Protein AF-A0A7X9BRF4-F1 (afdb_monomer_lite)

pLDDT: mean 72.65, std 12.82, range [39.41, 87.94]

Sequence (143 aa):
MTLKELAKLANVSVSTVSRVINGKDTHSASPKTREKIWRLVRETNYIPNVAAQNLRKGAKNIKQKTYSIACVFTRTSDGLADPFFSQIFQAIEQEAIKNSCTVTGVFSAQSMSKDGIYDDLILSDPNGIILIGRYTKPLYTYL

Radius of gyration: 23.87 Å; chains: 1; bounding box: 55×30×57 Å

Structure (mmCIF, N/CA/C/O backbone):
data_AF-A0A7X9BRF4-F1
#
_entry.id   AF-A0A7X9BRF4-F1
#
loop_
_atom_site.group_PDB
_atom_site.id
_atom_site.type_symbol
_atom_site.label_atom_id
_atom_site.label_alt_id
_atom_site.label_comp_id
_atom_site.label_asym_id
_atom_site.label_entity_id
_atom_site.label_seq_id
_atom_site.pdbx_PDB_ins_code
_atom_site.Cartn_x
_atom_site.Cartn_y
_atom_site.Cartn_z
_atom_site.occupancy
_atom_site.B_iso_or_equiv
_atom_site.auth_seq_id
_atom_site.auth_comp_id
_atom_sit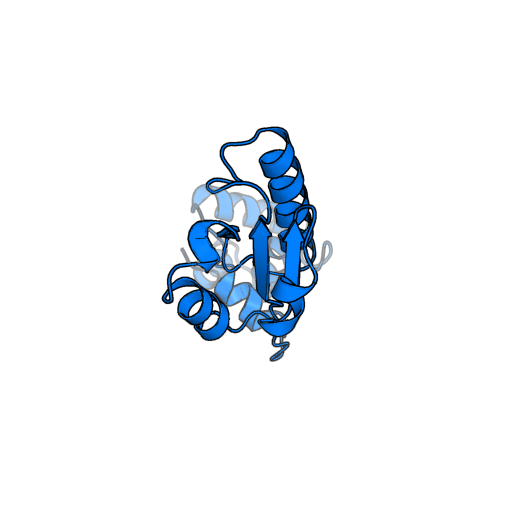e.auth_asym_id
_atom_site.auth_atom_id
_atom_site.pdbx_PDB_model_num
ATOM 1 N N . MET A 1 1 ? -8.613 13.647 24.919 1.00 76.31 1 MET A N 1
ATOM 2 C CA . MET A 1 1 ? -9.814 12.799 25.047 1.00 76.31 1 MET A CA 1
ATOM 3 C C . MET A 1 1 ? -9.450 11.356 24.735 1.00 76.31 1 MET A C 1
ATOM 5 O O . MET A 1 1 ? -8.967 11.073 23.646 1.00 76.31 1 MET A O 1
ATOM 9 N N . THR A 1 2 ? -9.644 10.443 25.682 1.00 82.94 2 THR A N 1
ATOM 10 C CA . THR A 1 2 ? -9.386 9.002 25.530 1.00 82.94 2 THR A CA 1
ATOM 11 C C . THR A 1 2 ? -10.687 8.198 25.553 1.00 82.94 2 THR A C 1
ATOM 13 O O . THR A 1 2 ? -11.717 8.671 26.029 1.00 82.94 2 THR A O 1
ATOM 16 N N . LEU A 1 3 ? -10.651 6.936 25.104 1.00 83.00 3 LEU A N 1
ATOM 17 C CA . LEU A 1 3 ? -11.828 6.052 25.143 1.00 83.00 3 LEU A CA 1
ATOM 18 C C . LEU A 1 3 ? -12.367 5.858 26.579 1.00 83.00 3 LEU A C 1
ATOM 20 O O . LEU A 1 3 ? -13.568 5.682 26.776 1.00 83.00 3 LEU A O 1
ATOM 24 N N . LYS A 1 4 ? -11.478 5.896 27.584 1.00 84.75 4 LYS A N 1
ATOM 25 C CA . LYS A 1 4 ? -11.812 5.758 29.011 1.00 84.75 4 LYS A CA 1
ATOM 26 C C . LYS A 1 4 ? -12.534 6.996 29.545 1.00 84.75 4 LYS A C 1
ATOM 28 O O . LYS A 1 4 ? -13.512 6.863 30.276 1.00 84.75 4 LYS A O 1
ATOM 33 N N . GLU A 1 5 ? -12.078 8.181 29.150 1.00 85.56 5 GLU A N 1
ATOM 34 C CA . GLU A 1 5 ? -12.730 9.453 29.485 1.00 85.56 5 GLU A CA 1
ATOM 35 C C . GLU A 1 5 ? -14.112 9.550 28.838 1.00 85.56 5 GLU A C 1
ATOM 37 O O . GLU A 1 5 ? -15.090 9.866 29.516 1.00 85.56 5 GLU A O 1
ATOM 42 N N . LEU A 1 6 ? -14.217 9.165 27.562 1.00 86.75 6 LEU A N 1
ATOM 43 C CA . LEU A 1 6 ? -15.485 9.139 26.840 1.00 86.75 6 LEU A CA 1
ATOM 44 C C . LEU A 1 6 ? -16.501 8.191 27.501 1.00 86.75 6 LEU A C 1
ATOM 46 O O . LEU A 1 6 ? -17.676 8.524 27.631 1.00 86.75 6 LEU A O 1
ATOM 50 N N . ALA A 1 7 ? -16.045 7.024 27.969 1.00 87.44 7 ALA A N 1
ATOM 51 C CA . ALA A 1 7 ? -16.872 6.060 28.695 1.00 87.44 7 ALA A CA 1
ATOM 52 C C . ALA A 1 7 ? -17.381 6.609 30.037 1.00 87.44 7 ALA A C 1
ATOM 54 O O . ALA A 1 7 ? -18.558 6.437 30.363 1.00 87.44 7 ALA A O 1
ATOM 55 N N . LYS A 1 8 ? -16.526 7.333 30.773 1.00 87.00 8 LYS A N 1
ATOM 56 C CA . LYS A 1 8 ? -16.897 7.990 32.034 1.00 87.00 8 LYS A CA 1
ATOM 57 C C . LYS A 1 8 ? -17.956 9.077 31.811 1.00 87.00 8 LYS A C 1
ATOM 59 O O . LYS A 1 8 ? -18.944 9.108 32.535 1.00 87.00 8 LYS A O 1
ATOM 64 N N . LEU A 1 9 ? -17.802 9.905 30.774 1.00 86.31 9 LEU A N 1
ATOM 65 C CA . LEU A 1 9 ? -18.773 10.946 30.396 1.00 86.31 9 LEU A CA 1
ATOM 66 C C . LEU A 1 9 ? -20.110 10.360 29.913 1.00 86.31 9 LEU A C 1
ATOM 68 O O . LEU A 1 9 ? -21.196 10.838 30.253 1.00 86.31 9 LEU A O 1
ATOM 72 N N . ALA A 1 10 ? -20.046 9.281 29.134 1.00 85.25 10 ALA A N 1
ATOM 73 C CA . ALA A 1 10 ? -21.230 8.591 28.641 1.00 85.25 10 ALA A CA 1
ATOM 74 C C . ALA A 1 10 ? -21.952 7.776 29.735 1.00 85.25 10 ALA A C 1
ATOM 76 O O . ALA A 1 10 ? -23.130 7.459 29.554 1.00 85.25 10 ALA A O 1
ATOM 77 N N . ASN A 1 11 ? -21.306 7.535 30.882 1.00 86.81 11 ASN A N 1
ATOM 78 C CA . ASN A 1 11 ? -21.747 6.657 31.971 1.00 86.81 11 ASN A CA 1
ATOM 79 C C . ASN A 1 11 ? -21.965 5.203 31.516 1.00 86.81 11 ASN A C 1
ATOM 81 O O . ASN A 1 11 ? -23.002 4.595 31.772 1.00 86.81 11 ASN A O 1
ATOM 85 N N . VAL A 1 12 ? -20.999 4.659 30.774 1.00 87.44 12 VAL A N 1
ATOM 86 C CA . VAL A 1 12 ? -21.026 3.281 30.262 1.00 87.44 12 VAL A CA 1
ATOM 87 C C . VAL A 1 12 ? -19.646 2.635 30.358 1.00 87.44 12 VAL A C 1
ATOM 89 O O . VAL A 1 12 ? -18.645 3.298 30.619 1.00 87.44 12 VAL A O 1
ATOM 92 N N . SER A 1 13 ? -19.566 1.329 30.099 1.00 86.31 13 SER A N 1
ATOM 93 C CA . SER A 1 13 ? -18.275 0.644 30.033 1.00 86.31 13 SER A CA 1
ATOM 94 C C . SER A 1 13 ? -17.453 1.081 28.811 1.00 86.31 13 SER A C 1
ATOM 96 O O . SER A 1 13 ? -17.992 1.361 27.735 1.00 86.31 13 SER A O 1
ATOM 98 N N . VAL A 1 14 ? -16.123 1.047 28.944 1.00 85.88 14 VAL A N 1
ATOM 99 C CA . VAL A 1 14 ? -15.170 1.254 27.834 1.00 85.88 14 VAL A CA 1
ATOM 100 C C . VAL A 1 14 ? -15.463 0.296 26.670 1.00 85.88 14 VAL A C 1
ATOM 102 O O . VAL A 1 14 ? -15.374 0.669 25.500 1.00 85.88 14 VAL A O 1
ATOM 105 N N . SER A 1 15 ? -15.886 -0.931 26.984 1.00 82.12 15 SER A N 1
ATOM 106 C CA . SER A 1 15 ? -16.283 -1.946 26.006 1.00 82.12 15 SER A CA 1
ATOM 107 C C . SER A 1 15 ? -17.537 -1.556 25.221 1.00 82.12 15 SER A C 1
ATOM 109 O O . SER A 1 15 ? -17.609 -1.829 24.026 1.00 82.12 15 SER A O 1
ATOM 111 N N . THR A 1 16 ? -18.510 -0.897 25.855 1.00 83.50 16 THR A N 1
ATOM 112 C CA . THR A 1 16 ? -19.734 -0.405 25.201 1.00 83.50 16 THR A CA 1
ATOM 113 C C . THR A 1 16 ? -19.411 0.723 24.226 1.00 83.50 16 THR A C 1
ATOM 115 O O . THR A 1 16 ? -19.796 0.647 23.063 1.00 83.50 16 THR A O 1
ATOM 118 N N . VAL A 1 17 ? -18.624 1.718 24.653 1.00 86.62 17 VAL A N 1
ATOM 119 C CA . VAL A 1 17 ? -18.156 2.806 23.772 1.00 86.62 17 VAL A CA 1
ATOM 120 C C . VAL A 1 17 ? -17.382 2.254 22.584 1.00 86.62 17 VAL A C 1
ATOM 122 O O . VAL A 1 17 ? -17.650 2.609 21.439 1.00 86.62 17 VAL A O 1
ATOM 125 N N . SER A 1 18 ? -16.448 1.339 22.848 1.00 80.69 18 SER A N 1
ATOM 126 C CA . SER A 1 18 ? -15.650 0.718 21.801 1.00 80.69 18 SER A CA 1
ATOM 127 C C . SER A 1 18 ? -16.513 -0.006 20.773 1.00 80.69 18 SER A C 1
ATOM 129 O O . SER A 1 18 ? -16.221 0.092 19.587 1.00 80.69 18 SER A O 1
ATOM 131 N N . ARG A 1 19 ? -17.552 -0.733 21.202 1.00 81.38 19 ARG A N 1
ATOM 132 C CA . ARG A 1 19 ? -18.444 -1.469 20.294 1.00 81.38 19 ARG A CA 1
ATOM 133 C C . ARG A 1 19 ? -19.327 -0.539 19.467 1.00 81.38 19 ARG A C 1
ATOM 135 O O . ARG A 1 19 ? -19.476 -0.776 18.274 1.00 81.38 19 ARG A O 1
ATOM 142 N N . VAL A 1 20 ? -19.814 0.545 20.072 1.00 82.62 20 VAL A N 1
ATOM 143 C CA . VAL A 1 20 ? -20.615 1.573 19.392 1.00 82.62 20 VAL A CA 1
ATOM 144 C C . VAL A 1 20 ? -19.804 2.323 18.330 1.00 82.62 20 VAL A C 1
ATOM 146 O O . VAL A 1 20 ? -20.302 2.516 17.226 1.00 82.62 20 VAL A O 1
ATOM 149 N N . ILE A 1 21 ? -18.559 2.708 18.633 1.00 80.56 21 ILE A N 1
ATOM 150 C CA . ILE A 1 21 ? -17.687 3.429 17.688 1.00 80.56 21 ILE A CA 1
ATOM 151 C C . ILE A 1 21 ? -17.128 2.487 16.609 1.00 80.56 21 ILE A C 1
ATOM 153 O O . ILE A 1 21 ? -17.042 2.865 15.447 1.00 80.56 21 ILE A O 1
ATOM 157 N N . ASN A 1 22 ? -16.765 1.249 16.965 1.00 74.06 22 ASN A N 1
ATOM 158 C CA . ASN A 1 22 ? -16.136 0.302 16.034 1.00 74.06 22 ASN A CA 1
ATOM 159 C C . ASN A 1 22 ? -17.134 -0.532 15.206 1.00 74.06 22 ASN A C 1
ATOM 161 O O . ASN A 1 22 ? -16.705 -1.463 14.526 1.00 74.06 22 ASN A O 1
ATOM 165 N N . GLY A 1 23 ? -18.440 -0.255 15.287 1.00 63.41 23 GLY A N 1
ATOM 166 C CA . GLY A 1 23 ? -19.461 -0.795 14.378 1.00 63.41 23 GLY A CA 1
ATOM 167 C C . GLY A 1 23 ? -19.696 -2.310 14.421 1.00 63.41 23 GLY A C 1
ATOM 168 O O . GLY A 1 23 ? -20.395 -2.827 13.559 1.00 63.41 23 GLY A O 1
ATOM 169 N N . LYS A 1 24 ? -19.135 -3.040 15.397 1.00 57.19 24 LYS A N 1
ATOM 170 C CA . LYS A 1 24 ? -19.239 -4.512 15.449 1.00 57.19 24 LYS A CA 1
ATOM 171 C C . LYS A 1 24 ? -20.560 -5.037 16.016 1.00 57.19 24 LYS A C 1
ATOM 173 O O . LYS A 1 24 ? -20.800 -6.230 15.919 1.00 57.19 24 LYS A O 1
ATOM 178 N N . ASP A 1 25 ? -21.396 -4.181 16.596 1.00 57.62 25 ASP A N 1
ATOM 179 C CA . ASP A 1 25 ? -22.693 -4.599 17.128 1.00 57.62 25 ASP A CA 1
ATOM 180 C C . ASP A 1 25 ? -23.667 -3.418 17.183 1.00 57.62 25 ASP A C 1
ATOM 182 O O . ASP A 1 25 ? -23.529 -2.503 18.001 1.00 57.62 25 ASP A O 1
ATOM 186 N N . THR A 1 26 ? -24.695 -3.448 16.341 1.00 56.41 26 THR A N 1
ATOM 187 C CA . THR A 1 26 ? -25.816 -2.497 16.382 1.00 56.41 26 THR A CA 1
ATOM 188 C C . THR A 1 26 ? -26.707 -2.691 17.613 1.00 56.41 26 THR A C 1
ATOM 190 O O . THR A 1 26 ? -27.428 -1.762 17.975 1.00 56.41 26 THR A O 1
ATOM 193 N N . HIS A 1 27 ? -26.596 -3.833 18.303 1.00 61.62 27 HIS A N 1
ATOM 194 C CA . HIS A 1 27 ? -27.335 -4.164 19.529 1.00 61.62 27 HIS A CA 1
ATOM 195 C C . HIS A 1 27 ? -26.552 -3.932 20.833 1.00 61.62 27 HIS A C 1
ATOM 197 O O . HIS A 1 27 ? -27.086 -4.140 21.919 1.00 61.62 27 HIS A O 1
ATOM 203 N N . SER A 1 28 ? -25.303 -3.459 20.767 1.00 65.19 28 SER A N 1
ATOM 204 C CA . SER A 1 28 ? -24.450 -3.285 21.957 1.00 65.19 28 SER A CA 1
ATOM 205 C C . SER A 1 28 ? -24.899 -2.189 22.935 1.00 65.19 28 SER A C 1
ATOM 207 O O . SER A 1 28 ? -24.353 -2.098 24.037 1.00 65.19 28 SER A O 1
ATOM 209 N N . ALA A 1 29 ? -25.834 -1.319 22.546 1.00 72.94 29 ALA A N 1
ATOM 210 C CA . ALA A 1 29 ? -26.341 -0.242 23.389 1.00 72.94 29 ALA A CA 1
ATOM 211 C C . ALA A 1 29 ? -27.750 0.186 22.962 1.00 72.94 29 ALA A C 1
ATOM 213 O O . ALA A 1 29 ? -28.114 0.079 21.791 1.00 72.94 29 ALA A O 1
ATOM 214 N N . SER A 1 30 ? -28.521 0.742 23.901 1.00 81.56 30 SER A N 1
ATOM 215 C CA . SER A 1 30 ? -29.811 1.353 23.570 1.00 81.56 30 SER A CA 1
ATOM 216 C C . SER A 1 30 ? -29.628 2.523 22.584 1.00 81.56 30 SER A C 1
ATOM 218 O O . SER A 1 30 ? -28.584 3.192 22.616 1.00 81.56 30 SER A O 1
ATOM 220 N N . PRO A 1 31 ? -30.636 2.843 21.749 1.00 81.81 31 PRO A N 1
ATOM 221 C CA . PRO A 1 31 ? -30.568 3.973 20.822 1.00 81.81 31 PRO A CA 1
ATOM 222 C C . PRO A 1 31 ? -30.195 5.293 21.515 1.00 81.81 31 PRO A C 1
ATOM 224 O O . PRO A 1 31 ? -29.332 6.019 21.023 1.00 81.81 31 PRO A O 1
ATOM 227 N N . LYS A 1 32 ? -30.757 5.539 22.710 1.00 84.81 32 LYS A N 1
ATOM 228 C CA . LYS A 1 32 ? -30.466 6.720 23.542 1.00 84.81 32 LYS A CA 1
ATOM 229 C C . LYS A 1 32 ? -28.993 6.780 23.960 1.00 84.81 32 LYS A C 1
ATOM 231 O O . LYS A 1 32 ? -28.356 7.828 23.891 1.00 84.81 32 LYS A O 1
ATOM 236 N N . THR A 1 33 ? -28.428 5.647 24.374 1.00 84.38 33 THR A N 1
ATOM 237 C CA . THR A 1 33 ? -27.022 5.551 24.794 1.00 84.38 33 THR A CA 1
ATOM 238 C C . THR A 1 33 ? -26.069 5.756 23.617 1.00 84.38 33 THR A C 1
ATOM 240 O O . THR A 1 33 ? -25.058 6.442 23.754 1.00 84.38 33 THR A O 1
ATOM 243 N N . ARG A 1 34 ? -26.400 5.199 22.447 1.00 85.44 34 ARG A N 1
ATOM 244 C CA . ARG A 1 34 ? -25.619 5.374 21.218 1.00 85.44 34 ARG A CA 1
ATOM 245 C C . ARG A 1 34 ? -25.569 6.837 20.791 1.00 85.44 34 ARG A C 1
ATOM 247 O O . ARG A 1 34 ? -24.492 7.338 20.480 1.00 85.44 34 ARG A O 1
ATOM 254 N N . GLU A 1 35 ? -26.708 7.522 20.810 1.00 86.19 35 GLU A N 1
ATOM 255 C CA . GLU A 1 35 ? -26.776 8.942 20.463 1.00 86.19 35 GLU A CA 1
ATOM 256 C C . GLU A 1 35 ? -25.932 9.799 21.418 1.00 86.19 35 GLU A C 1
A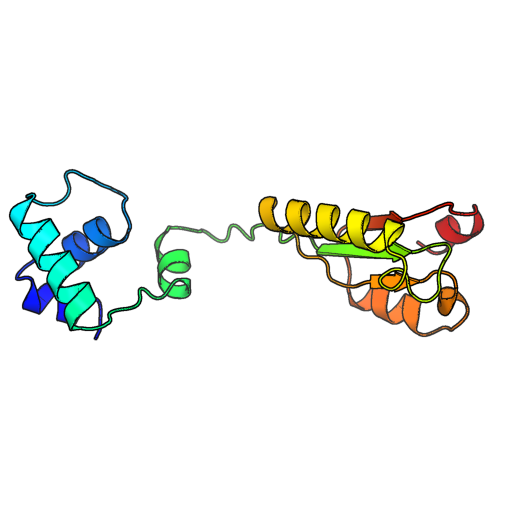TOM 258 O O . GLU A 1 35 ? -25.159 10.646 20.969 1.00 86.19 35 GLU A O 1
ATOM 263 N N . LYS A 1 36 ? -25.998 9.519 22.728 1.00 87.62 36 LYS A N 1
ATOM 264 C CA . LYS A 1 36 ? -25.169 10.192 23.739 1.00 87.62 36 LYS A CA 1
ATOM 265 C C . LYS A 1 36 ? -23.671 10.008 23.470 1.00 87.62 36 LYS A C 1
ATOM 267 O O . LYS A 1 36 ? -22.919 10.975 23.549 1.00 87.62 36 LYS A O 1
ATOM 272 N N . ILE A 1 37 ? -23.238 8.793 23.117 1.00 86.81 37 ILE A N 1
ATOM 273 C CA . ILE A 1 37 ? -21.837 8.509 22.768 1.00 86.81 37 ILE A CA 1
ATOM 274 C C . ILE A 1 37 ? -21.420 9.319 21.534 1.00 86.81 37 ILE A C 1
ATOM 276 O O . ILE A 1 37 ? -20.411 10.011 21.589 1.00 86.81 37 ILE A O 1
ATOM 280 N N . TRP A 1 38 ? -22.201 9.304 20.451 1.00 86.06 38 TRP A N 1
ATOM 281 C CA . TRP A 1 38 ? -21.877 10.056 19.229 1.00 86.06 38 TRP A CA 1
ATOM 282 C C . TRP A 1 38 ? -21.910 11.576 19.407 1.00 86.06 38 TRP A C 1
ATOM 284 O O . TRP A 1 38 ? -21.176 12.292 18.725 1.00 86.06 38 TRP A O 1
ATOM 294 N N . ARG A 1 39 ? -22.745 12.090 20.314 1.00 87.94 39 ARG A N 1
ATOM 295 C CA . ARG A 1 39 ? -22.731 13.504 20.702 1.00 87.94 39 ARG A CA 1
ATOM 296 C C . ARG A 1 39 ? -21.414 13.863 21.385 1.00 87.94 39 ARG A C 1
ATOM 298 O O . ARG A 1 39 ? -20.731 14.766 20.921 1.00 87.94 39 ARG A O 1
ATOM 305 N N . LEU A 1 40 ? -21.007 13.073 22.380 1.00 87.75 40 LEU A N 1
ATOM 306 C CA . LEU A 1 40 ? -19.735 13.261 23.077 1.00 87.75 40 LEU A CA 1
ATOM 307 C C . LEU A 1 40 ? -18.535 13.124 22.136 1.00 87.75 40 LEU A C 1
ATOM 309 O O . LEU A 1 40 ? -17.622 13.932 22.219 1.00 87.75 40 LEU A O 1
ATOM 313 N N . VAL A 1 41 ? -18.526 12.157 21.209 1.00 85.25 41 VAL A N 1
ATOM 314 C CA . VAL A 1 41 ? -17.449 12.028 20.204 1.00 85.25 41 VAL A CA 1
ATOM 315 C C . VAL A 1 41 ? -17.283 13.324 19.406 1.00 85.25 41 VAL A C 1
ATOM 317 O O . VAL A 1 41 ? -16.155 13.777 19.226 1.00 85.25 41 VAL A O 1
ATOM 320 N N . ARG A 1 42 ? -18.397 13.932 18.972 1.00 84.69 42 ARG A N 1
ATOM 321 C CA . ARG A 1 42 ? -18.398 15.187 18.204 1.00 84.69 42 ARG A CA 1
ATOM 322 C C . ARG A 1 42 ? -17.967 16.388 19.042 1.00 84.69 42 ARG A C 1
ATOM 324 O O . ARG A 1 42 ? -17.110 17.141 18.605 1.00 84.69 42 ARG A O 1
ATOM 331 N N . GLU A 1 43 ? -18.513 16.541 20.246 1.00 85.75 43 GLU A N 1
ATOM 332 C CA . GLU A 1 43 ? -18.176 17.652 21.153 1.00 85.75 43 GLU A CA 1
ATOM 333 C C . GLU A 1 43 ? -16.713 17.619 21.605 1.00 85.75 43 GLU A C 1
ATOM 335 O O . GLU A 1 43 ? -16.095 18.654 21.829 1.00 85.75 43 GLU A O 1
ATOM 340 N N . THR A 1 44 ? -16.145 16.422 21.734 1.00 82.69 44 THR A N 1
ATOM 341 C CA . THR A 1 44 ? -14.798 16.220 22.283 1.00 82.69 44 THR A CA 1
ATOM 342 C C . THR A 1 44 ? -13.729 16.016 21.214 1.00 82.69 44 THR A C 1
ATOM 344 O O . THR A 1 44 ? -12.566 15.781 21.552 1.00 82.69 44 THR A O 1
ATOM 347 N N . ASN A 1 45 ? -14.127 16.080 19.938 1.00 79.12 45 ASN A N 1
ATOM 348 C CA . ASN A 1 45 ? -13.305 15.812 18.762 1.00 79.12 45 ASN A CA 1
ATOM 349 C C . ASN A 1 45 ? -12.466 14.525 18.897 1.00 79.12 45 ASN A C 1
ATOM 351 O O . ASN A 1 45 ? -11.274 14.486 18.585 1.00 79.12 45 ASN A O 1
ATOM 355 N N . TYR A 1 46 ? -13.074 13.469 19.446 1.00 78.44 46 TYR A N 1
ATOM 356 C CA . TYR A 1 46 ? -12.382 12.207 19.673 1.00 78.44 46 TYR A CA 1
ATOM 357 C C . TYR A 1 46 ? -12.129 11.488 18.344 1.00 78.44 46 TYR A C 1
ATOM 359 O O . TYR A 1 46 ? -13.065 11.017 17.698 1.00 78.44 46 TYR A O 1
ATOM 367 N N . ILE A 1 47 ? -10.855 11.345 17.973 1.00 71.88 47 ILE A N 1
ATOM 368 C CA . ILE A 1 47 ? -10.431 10.599 16.785 1.00 71.88 47 ILE A CA 1
ATOM 369 C C . ILE A 1 47 ? -9.954 9.207 17.230 1.00 71.88 47 ILE A C 1
ATOM 371 O O . ILE A 1 47 ? -8.997 9.102 18.006 1.00 71.88 47 ILE A O 1
ATOM 375 N N . PRO A 1 48 ? -10.602 8.116 16.782 1.00 69.06 48 PRO A N 1
ATOM 376 C CA . PRO A 1 48 ? -10.170 6.770 17.124 1.00 69.06 48 PRO A CA 1
ATOM 377 C C . PRO A 1 48 ? -8.783 6.489 16.533 1.00 69.06 48 PRO A C 1
ATOM 379 O O . PRO A 1 48 ? -8.554 6.640 15.336 1.00 69.06 48 PRO A O 1
ATOM 382 N N . ASN A 1 49 ? -7.854 6.041 17.379 1.00 69.31 49 ASN A N 1
ATOM 383 C CA . ASN A 1 49 ? -6.519 5.652 16.937 1.00 69.31 49 ASN A CA 1
ATOM 384 C C . ASN A 1 49 ? -6.592 4.331 16.150 1.00 69.31 49 ASN A C 1
ATOM 386 O O . ASN A 1 49 ? -6.786 3.255 16.726 1.00 69.31 49 ASN A O 1
ATOM 390 N N . VAL A 1 50 ? -6.414 4.429 14.832 1.00 64.50 50 VAL A N 1
ATOM 391 C CA . VAL A 1 50 ? -6.455 3.307 13.885 1.00 64.50 50 VAL A CA 1
ATOM 392 C C . VAL A 1 50 ? -5.377 2.259 14.200 1.00 64.50 50 VAL A C 1
ATOM 394 O O . VAL A 1 50 ? -5.657 1.062 14.149 1.00 64.50 50 VAL A O 1
ATOM 397 N N . ALA A 1 51 ? -4.182 2.673 14.637 1.00 58.44 51 ALA A N 1
ATOM 398 C CA . ALA A 1 51 ? -3.097 1.752 14.987 1.00 58.44 51 ALA A CA 1
ATOM 399 C C . ALA A 1 51 ? -3.450 0.877 16.205 1.00 58.44 51 ALA A C 1
ATOM 401 O O . ALA A 1 51 ? -3.278 -0.342 16.181 1.00 58.44 51 ALA A O 1
ATOM 402 N N . ALA A 1 52 ? -4.043 1.474 17.246 1.00 59.06 52 ALA A N 1
ATOM 403 C CA . ALA A 1 52 ? -4.531 0.735 18.415 1.00 59.06 52 ALA A CA 1
ATOM 404 C C . ALA A 1 52 ? -5.742 -0.163 18.080 1.00 59.06 52 ALA A C 1
ATOM 406 O O . ALA A 1 52 ? -5.928 -1.227 18.680 1.00 59.06 52 ALA A O 1
ATOM 407 N N . GLN A 1 53 ? -6.564 0.245 17.106 1.00 60.59 53 GLN A N 1
ATOM 408 C CA . GLN A 1 53 ? -7.688 -0.547 16.606 1.00 60.59 53 GLN A CA 1
ATOM 409 C C . GLN A 1 53 ? -7.208 -1.815 15.881 1.00 60.59 53 GLN A C 1
ATOM 411 O O . GLN A 1 53 ? -7.783 -2.888 16.090 1.00 60.59 53 GLN A O 1
ATOM 416 N N . ASN A 1 54 ? -6.144 -1.702 15.082 1.00 56.00 54 ASN A N 1
ATOM 417 C CA . ASN A 1 54 ? -5.530 -2.822 14.369 1.00 56.00 54 ASN A CA 1
ATOM 418 C C . ASN A 1 54 ? -4.911 -3.838 15.338 1.00 56.00 54 ASN A C 1
ATOM 420 O O . ASN A 1 54 ? -5.141 -5.036 15.184 1.00 56.00 54 ASN A O 1
ATOM 424 N N . LEU A 1 55 ? -4.255 -3.366 16.405 1.00 56.84 55 LEU A N 1
ATOM 425 C CA . LEU A 1 55 ? -3.692 -4.226 17.454 1.00 56.84 55 LEU A CA 1
ATOM 426 C C . LEU A 1 55 ? -4.766 -5.059 18.184 1.00 56.84 55 LEU A C 1
ATOM 428 O O . LEU A 1 55 ? -4.598 -6.250 18.432 1.00 56.84 55 LEU A O 1
ATOM 432 N N . ARG A 1 56 ? -5.901 -4.438 18.539 1.00 56.91 56 ARG A N 1
ATOM 433 C CA . ARG A 1 56 ? -6.954 -5.069 19.359 1.00 56.91 56 ARG A CA 1
ATOM 434 C C . ARG A 1 56 ? -7.902 -5.969 18.563 1.00 56.91 56 ARG A C 1
ATOM 436 O O . ARG A 1 56 ? -8.562 -6.825 19.150 1.00 56.91 56 ARG A O 1
ATOM 443 N N . LYS A 1 57 ? -7.995 -5.801 17.238 1.00 57.03 57 LYS A N 1
ATOM 444 C CA . LYS A 1 57 ? -8.840 -6.637 16.365 1.00 57.03 57 LYS A CA 1
ATOM 445 C C . LYS A 1 57 ? -8.369 -8.091 16.261 1.00 57.03 57 LYS A C 1
ATOM 447 O O . LYS A 1 57 ? -9.058 -8.869 15.610 1.00 57.03 57 LYS A O 1
ATOM 452 N N . GLY A 1 58 ? -7.264 -8.479 16.899 1.00 45.00 58 GLY A N 1
ATOM 453 C CA . GLY A 1 58 ? -6.776 -9.846 16.775 1.00 45.00 58 GLY A CA 1
ATOM 454 C C . GLY A 1 58 ? -6.326 -10.150 15.347 1.00 45.00 58 GLY A C 1
ATOM 455 O O . GLY A 1 58 ? -6.329 -11.307 14.939 1.00 45.00 58 GLY A O 1
ATOM 456 N N . ALA A 1 59 ? -5.842 -9.135 14.623 1.00 48.44 59 ALA A N 1
ATOM 457 C CA . ALA A 1 59 ? -4.579 -9.371 13.954 1.00 48.44 59 ALA A CA 1
ATOM 458 C C . ALA A 1 59 ? -3.624 -9.696 15.124 1.00 48.44 59 ALA A C 1
ATOM 460 O O . ALA A 1 59 ? -3.065 -8.813 15.752 1.00 48.44 59 ALA A O 1
ATOM 461 N N . LYS A 1 60 ? -3.509 -10.945 15.601 1.00 39.41 60 LYS A N 1
ATOM 462 C CA . LYS A 1 60 ? -2.640 -11.942 14.978 1.00 39.41 60 LYS A CA 1
ATOM 463 C C . LYS A 1 60 ? -1.557 -11.215 14.192 1.00 39.41 60 LYS A C 1
ATOM 465 O O . LYS A 1 60 ? -1.820 -10.346 13.370 1.00 39.41 60 LYS A O 1
ATOM 470 N N . ASN A 1 61 ? -0.338 -11.673 14.344 1.00 41.53 61 ASN A N 1
ATOM 471 C CA . ASN A 1 61 ? 0.611 -11.597 13.257 1.00 41.53 61 ASN A CA 1
ATOM 472 C C . ASN A 1 61 ? 0.049 -12.326 12.007 1.00 41.53 61 ASN A C 1
ATOM 474 O O . ASN A 1 61 ? 0.665 -13.255 11.507 1.00 41.53 61 ASN A O 1
ATOM 478 N N . ILE A 1 62 ? -1.098 -11.923 11.446 1.00 42.88 62 ILE A N 1
ATOM 479 C CA . ILE A 1 62 ? -1.175 -11.737 10.019 1.00 42.88 62 ILE A CA 1
ATOM 480 C C . ILE A 1 62 ? -0.163 -10.612 9.832 1.00 42.88 62 ILE A C 1
ATOM 482 O O . ILE A 1 62 ? -0.488 -9.430 9.853 1.00 42.88 62 ILE A O 1
ATOM 486 N N . LYS A 1 63 ? 1.105 -11.000 9.663 1.00 42.94 63 LYS A N 1
ATOM 487 C CA . LYS A 1 63 ? 1.838 -10.450 8.540 1.00 42.94 63 LYS A CA 1
ATOM 488 C C . LYS A 1 63 ? 0.837 -10.588 7.396 1.00 42.94 63 LYS A C 1
ATOM 490 O O . LYS A 1 63 ? 0.735 -11.665 6.813 1.00 42.94 63 LYS A O 1
ATOM 495 N N . GLN A 1 64 ? -0.033 -9.593 7.182 1.00 45.25 64 GLN A N 1
ATOM 496 C CA . GLN A 1 64 ? -0.568 -9.409 5.849 1.00 45.25 64 GLN A CA 1
ATOM 497 C C . GLN A 1 64 ? 0.726 -9.382 5.067 1.00 45.25 64 GLN A C 1
ATOM 499 O O . GLN A 1 64 ? 1.600 -8.584 5.406 1.00 45.25 64 GLN A O 1
ATOM 504 N N . LYS A 1 65 ? 0.973 -10.414 4.254 1.00 48.34 65 LYS A N 1
ATOM 505 C CA . LYS A 1 65 ? 2.124 -10.381 3.368 1.00 48.34 65 LYS A CA 1
ATOM 506 C C . LYS A 1 65 ? 1.877 -9.110 2.578 1.00 48.34 65 LYS A C 1
ATOM 508 O O . LYS A 1 65 ? 0.974 -9.083 1.751 1.00 48.34 65 LYS A O 1
ATOM 513 N N . THR A 1 66 ? 2.533 -8.029 2.980 1.00 56.81 66 THR A N 1
ATOM 514 C CA . THR A 1 66 ? 2.475 -6.766 2.281 1.00 56.81 66 THR A CA 1
ATOM 515 C C . THR A 1 66 ? 3.292 -7.073 1.058 1.00 56.81 66 THR A C 1
ATOM 517 O O . THR A 1 66 ? 4.517 -7.112 1.124 1.00 56.81 66 THR A O 1
ATOM 520 N N . TYR A 1 67 ? 2.600 -7.497 0.006 1.00 75.38 67 TYR A N 1
ATOM 521 C CA . TYR A 1 67 ? 3.267 -7.828 -1.229 1.00 75.38 67 TYR A CA 1
ATOM 522 C C . TYR A 1 67 ? 3.805 -6.515 -1.775 1.00 75.38 67 TYR A C 1
ATOM 524 O O . TYR A 1 67 ? 3.045 -5.565 -1.955 1.00 75.38 67 TYR A O 1
ATOM 532 N N . SER A 1 68 ? 5.110 -6.423 -1.963 1.00 80.88 68 SER A N 1
ATOM 533 C CA . SER A 1 68 ? 5.729 -5.306 -2.663 1.00 80.88 68 SER A CA 1
ATOM 534 C C . SER A 1 68 ? 5.788 -5.629 -4.148 1.00 80.88 68 SER A C 1
ATOM 536 O O . SER A 1 68 ? 6.151 -6.740 -4.534 1.00 80.88 68 SER A O 1
ATOM 538 N N . ILE A 1 69 ? 5.423 -4.669 -4.991 1.00 86.19 69 ILE A N 1
ATOM 539 C CA . ILE A 1 69 ? 5.629 -4.766 -6.434 1.00 86.19 69 ILE A CA 1
ATOM 540 C C . ILE A 1 69 ? 6.446 -3.579 -6.928 1.00 86.19 69 ILE A C 1
ATOM 542 O O . ILE A 1 69 ? 6.209 -2.440 -6.532 1.00 86.19 69 ILE A O 1
ATOM 546 N N . ALA A 1 70 ? 7.392 -3.841 -7.821 1.00 84.00 70 ALA A N 1
ATOM 547 C CA . ALA A 1 70 ? 8.115 -2.801 -8.542 1.00 84.00 70 ALA A CA 1
ATOM 548 C C . ALA A 1 70 ? 7.540 -2.648 -9.952 1.00 84.00 70 ALA A C 1
ATOM 550 O O . ALA A 1 70 ? 7.231 -3.640 -10.613 1.00 84.00 70 ALA A O 1
ATOM 551 N N . CYS A 1 71 ? 7.404 -1.413 -10.427 1.00 84.00 71 CYS A N 1
ATOM 552 C CA . CYS A 1 71 ? 6.989 -1.133 -11.800 1.00 84.00 71 CYS A CA 1
ATOM 553 C C . CYS A 1 71 ? 8.197 -0.687 -12.621 1.00 84.00 71 CYS A C 1
ATOM 555 O O . CYS A 1 71 ? 8.911 0.230 -12.224 1.00 84.00 71 CYS A O 1
ATOM 557 N N . VAL A 1 72 ? 8.412 -1.306 -13.781 1.00 80.50 72 VAL A N 1
ATOM 558 C CA . VAL A 1 72 ? 9.523 -0.970 -14.679 1.00 80.50 72 VAL A CA 1
ATOM 559 C C . VAL A 1 72 ? 8.973 -0.642 -16.066 1.00 80.50 72 VAL A C 1
ATOM 561 O O . VAL A 1 72 ? 8.374 -1.485 -16.737 1.00 80.50 72 VAL A O 1
ATOM 564 N N . PHE A 1 73 ? 9.183 0.592 -16.512 1.00 78.94 73 PHE A N 1
ATOM 565 C CA . PHE A 1 73 ? 8.785 1.090 -17.824 1.00 78.94 73 PHE A CA 1
ATOM 566 C C . PHE A 1 73 ? 9.853 0.788 -18.864 1.00 78.94 73 PHE A C 1
ATOM 568 O O . PHE A 1 73 ? 10.994 1.214 -18.727 1.00 78.94 73 PHE A O 1
ATOM 575 N N . THR A 1 74 ? 9.511 0.091 -19.945 1.00 70.31 74 THR A N 1
ATOM 576 C CA . THR A 1 74 ? 10.543 -0.412 -20.867 1.00 70.31 74 THR A CA 1
ATOM 577 C C . THR A 1 74 ? 10.910 0.534 -22.013 1.00 70.31 74 THR A C 1
ATOM 579 O O . THR A 1 74 ? 11.934 0.342 -22.665 1.00 70.31 74 THR A O 1
ATOM 582 N N . ARG A 1 75 ? 10.079 1.545 -22.305 1.00 65.06 75 ARG A N 1
ATOM 583 C CA . ARG A 1 75 ? 10.205 2.384 -23.516 1.00 65.06 75 ARG A CA 1
ATOM 584 C C . ARG A 1 75 ? 10.503 3.856 -23.269 1.00 65.06 75 ARG A C 1
ATOM 586 O O . ARG A 1 75 ? 10.901 4.525 -24.218 1.00 65.06 75 ARG A O 1
ATOM 593 N N . THR A 1 76 ? 10.317 4.351 -22.056 1.00 62.50 76 THR A N 1
ATOM 594 C CA . THR A 1 76 ? 10.361 5.782 -21.737 1.00 62.50 76 THR A CA 1
ATOM 595 C C . THR A 1 76 ? 11.202 6.011 -20.496 1.00 62.50 76 THR A C 1
ATOM 597 O O . THR A 1 76 ? 11.065 5.281 -19.517 1.00 62.50 76 THR A O 1
ATOM 600 N N . SER A 1 77 ? 12.087 7.007 -20.543 1.00 62.09 77 SER A N 1
ATOM 601 C CA . SER A 1 77 ? 12.882 7.478 -19.400 1.00 62.09 77 SER A CA 1
ATOM 602 C C . SER A 1 77 ? 12.004 8.023 -18.272 1.00 62.09 77 SER A C 1
ATOM 604 O O . SER A 1 77 ? 12.354 7.874 -17.106 1.00 62.09 77 SER A O 1
ATOM 606 N N . ASP A 1 78 ? 10.843 8.576 -18.624 1.00 65.62 78 ASP A N 1
ATOM 607 C CA . ASP A 1 78 ? 9.818 9.041 -17.697 1.00 65.62 78 ASP A CA 1
ATOM 608 C C . ASP A 1 78 ? 8.459 8.422 -18.066 1.00 65.62 78 ASP A C 1
ATOM 610 O O . ASP A 1 78 ? 7.710 8.929 -18.902 1.00 65.62 78 ASP A O 1
ATOM 614 N N . GLY A 1 79 ? 8.169 7.255 -17.486 1.00 63.47 79 GLY A N 1
ATOM 615 C CA . GLY A 1 79 ? 6.902 6.551 -17.699 1.00 63.47 79 GLY A CA 1
ATOM 616 C C . GLY A 1 79 ? 5.692 7.257 -17.083 1.00 63.47 79 GLY A C 1
ATOM 617 O O . GLY A 1 79 ? 4.563 6.954 -17.459 1.00 63.47 79 GLY A O 1
ATOM 618 N N . LEU A 1 80 ? 5.911 8.208 -16.170 1.00 65.75 80 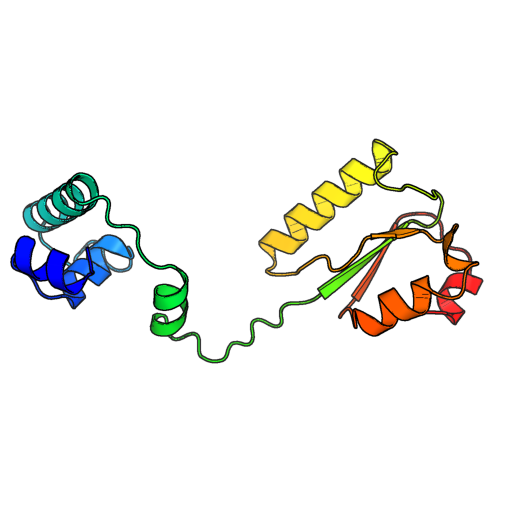LEU A N 1
ATOM 619 C CA . LEU A 1 80 ? 4.846 8.987 -15.542 1.00 65.75 80 LEU A CA 1
ATOM 620 C C . LEU A 1 80 ? 4.518 10.261 -16.333 1.00 65.75 80 LEU A C 1
ATOM 622 O O . LEU A 1 80 ? 3.395 10.750 -16.240 1.00 65.75 80 LEU A O 1
ATOM 626 N N . ALA A 1 81 ? 5.450 10.763 -17.148 1.00 71.12 81 ALA A N 1
ATOM 627 C CA . ALA A 1 81 ? 5.201 11.887 -18.052 1.00 71.12 81 ALA A CA 1
ATOM 628 C C . ALA A 1 81 ? 4.306 11.532 -19.252 1.00 71.12 81 ALA A C 1
ATOM 630 O O . ALA A 1 81 ? 3.684 12.420 -19.836 1.00 71.12 81 ALA A O 1
ATOM 631 N N . ASP A 1 82 ? 4.225 10.256 -19.638 1.00 77.75 82 ASP A N 1
ATOM 632 C CA . ASP A 1 82 ? 3.374 9.812 -20.743 1.00 77.75 82 ASP A CA 1
ATOM 633 C C . ASP A 1 82 ? 1.926 9.558 -20.254 1.00 77.75 82 ASP A C 1
ATOM 635 O O . ASP A 1 82 ? 1.704 8.707 -19.380 1.00 77.75 82 ASP A O 1
ATOM 639 N N . PRO A 1 83 ? 0.908 10.249 -20.812 1.00 81.25 83 PRO A N 1
ATOM 640 C CA . PRO A 1 83 ? -0.496 10.068 -20.435 1.00 81.25 83 PRO A CA 1
ATOM 641 C C . PRO A 1 83 ? -1.010 8.629 -20.578 1.00 81.25 83 PRO A C 1
ATOM 643 O O . PRO A 1 83 ? -1.886 8.209 -19.825 1.00 81.25 83 PRO A O 1
ATOM 646 N N . PHE A 1 84 ? -0.479 7.857 -21.529 1.00 82.88 84 PHE A N 1
ATOM 647 C CA . PHE A 1 84 ? -0.868 6.461 -21.722 1.00 82.88 84 PHE A CA 1
ATOM 648 C C . PHE A 1 84 ? -0.370 5.579 -20.570 1.00 82.88 84 PHE A C 1
ATOM 650 O O . PHE A 1 84 ? -1.116 4.772 -20.015 1.00 82.88 84 PHE A O 1
ATOM 657 N N . PHE A 1 85 ? 0.893 5.747 -20.184 1.00 79.56 85 PHE A N 1
ATOM 658 C CA . PHE A 1 85 ? 1.535 4.920 -19.164 1.00 79.56 85 PHE A CA 1
ATOM 659 C C . PHE A 1 85 ? 1.148 5.317 -17.738 1.00 79.56 85 PHE A C 1
ATOM 661 O O . PHE A 1 85 ? 0.952 4.441 -16.895 1.00 79.56 85 PHE A O 1
ATOM 668 N N . SER A 1 86 ? 0.956 6.609 -17.481 1.00 82.75 86 SER A N 1
ATOM 669 C CA . SER A 1 86 ? 0.466 7.117 -16.195 1.00 82.75 86 SER A CA 1
ATOM 670 C C . SER A 1 86 ? -0.937 6.606 -15.849 1.00 82.75 86 SER A C 1
ATOM 672 O O . SER A 1 86 ? -1.175 6.240 -14.700 1.00 82.75 86 SER A O 1
ATOM 674 N N . GLN A 1 87 ? -1.849 6.483 -16.824 1.00 85.12 87 GLN A N 1
ATOM 675 C CA . GLN A 1 87 ? -3.169 5.877 -16.592 1.00 85.12 87 GLN A CA 1
ATOM 676 C C . GLN A 1 87 ? -3.071 4.396 -16.209 1.00 85.12 87 GLN A C 1
ATOM 678 O O . GLN A 1 87 ? -3.757 3.944 -15.291 1.00 85.12 87 GLN A O 1
ATOM 683 N N . ILE A 1 88 ? -2.197 3.642 -16.881 1.00 87.06 88 ILE A N 1
ATOM 684 C CA . ILE A 1 88 ? -1.944 2.233 -16.550 1.00 87.06 88 ILE A CA 1
ATOM 685 C C . ILE A 1 88 ? -1.367 2.124 -15.137 1.00 87.06 88 ILE A C 1
ATOM 687 O O . ILE A 1 88 ? -1.840 1.316 -14.340 1.00 87.06 88 ILE A O 1
ATOM 691 N N . PHE A 1 89 ? -0.384 2.962 -14.806 1.00 84.56 89 PHE A N 1
ATOM 692 C CA . PHE A 1 89 ? 0.215 3.004 -13.477 1.00 84.56 89 PHE A CA 1
ATOM 693 C C . PHE A 1 89 ? -0.813 3.326 -12.393 1.00 84.56 89 PHE A C 1
ATOM 695 O O . PHE A 1 89 ? -0.882 2.626 -11.389 1.00 84.56 89 PHE A O 1
ATOM 702 N N . GLN A 1 90 ? -1.663 4.328 -12.617 1.00 85.44 90 GLN A N 1
ATOM 703 C CA . GLN A 1 90 ? -2.715 4.698 -11.676 1.00 85.44 90 GLN A CA 1
ATOM 704 C C . GLN A 1 90 ? -3.704 3.547 -11.447 1.00 85.44 90 GLN A C 1
ATOM 706 O O . GLN A 1 90 ? -4.121 3.305 -10.315 1.00 85.44 90 GLN A O 1
ATOM 711 N N . ALA A 1 91 ? -4.064 2.807 -12.499 1.00 87.06 91 ALA A N 1
ATOM 712 C CA . ALA A 1 91 ? -4.914 1.627 -12.369 1.00 87.06 91 ALA A CA 1
ATOM 713 C C . ALA A 1 91 ? -4.229 0.512 -11.557 1.00 87.06 91 ALA A C 1
ATOM 715 O O . ALA A 1 91 ? -4.864 -0.094 -10.693 1.00 87.06 91 ALA A O 1
ATOM 716 N N . ILE A 1 92 ? -2.934 0.276 -11.791 1.00 87.44 92 ILE A N 1
ATOM 717 C CA . ILE A 1 92 ? -2.126 -0.684 -11.025 1.00 87.44 92 ILE A CA 1
ATOM 718 C C . ILE A 1 92 ? -2.054 -0.273 -9.555 1.00 87.44 92 ILE A C 1
ATOM 720 O O . ILE A 1 92 ? -2.285 -1.104 -8.685 1.00 87.44 92 ILE A O 1
ATOM 724 N N . GLU A 1 93 ? -1.769 0.995 -9.268 1.00 84.06 93 GLU A N 1
ATOM 725 C CA . GLU A 1 93 ? -1.667 1.517 -7.907 1.00 84.06 93 GLU A CA 1
ATOM 726 C C . GLU A 1 93 ? -2.997 1.379 -7.159 1.00 84.06 93 GLU A C 1
ATOM 728 O O . GLU A 1 93 ? -3.035 0.869 -6.038 1.00 84.06 93 GLU A O 1
ATOM 733 N N . GLN A 1 94 ? -4.109 1.756 -7.797 1.00 84.06 94 GLN A N 1
ATOM 734 C CA . GLN A 1 94 ? -5.440 1.583 -7.216 1.00 84.06 94 GLN A CA 1
ATOM 735 C C . GLN A 1 94 ? -5.731 0.118 -6.895 1.00 84.06 94 GLN A C 1
ATOM 737 O O . GLN A 1 94 ? -6.294 -0.182 -5.840 1.00 84.06 94 GLN A O 1
ATOM 742 N N . GLU A 1 95 ? -5.360 -0.800 -7.785 1.00 86.12 95 GLU A N 1
ATOM 743 C CA . GLU A 1 95 ? -5.576 -2.225 -7.565 1.00 86.12 95 GLU A CA 1
ATOM 744 C C . GLU A 1 95 ? -4.629 -2.792 -6.498 1.00 86.12 95 GLU A C 1
ATOM 746 O O . GLU A 1 95 ? -5.052 -3.587 -5.658 1.00 86.12 95 GLU A O 1
ATOM 751 N N . ALA A 1 96 ? -3.381 -2.328 -6.446 1.00 84.06 96 ALA A N 1
ATOM 752 C CA . ALA A 1 96 ? -2.422 -2.696 -5.413 1.00 84.06 96 ALA A CA 1
ATOM 753 C C . ALA A 1 96 ? -2.935 -2.290 -4.021 1.00 84.06 96 ALA A C 1
ATOM 755 O O . ALA A 1 96 ? -3.000 -3.129 -3.120 1.00 84.06 96 ALA A O 1
ATOM 756 N N . ILE A 1 97 ? -3.429 -1.055 -3.874 1.00 79.00 97 ILE A N 1
ATOM 757 C CA . ILE A 1 97 ? -4.010 -0.551 -2.620 1.00 79.00 97 ILE A CA 1
ATOM 758 C C . ILE A 1 97 ? -5.200 -1.412 -2.175 1.00 79.00 97 ILE A C 1
ATOM 760 O O . ILE A 1 97 ? -5.272 -1.797 -1.005 1.00 79.00 97 ILE A O 1
ATOM 764 N N . LYS A 1 98 ? -6.115 -1.771 -3.089 1.00 79.44 98 LYS A N 1
ATOM 765 C CA . LYS A 1 98 ? -7.254 -2.657 -2.769 1.00 79.44 98 LYS A CA 1
ATOM 766 C C . LYS A 1 98 ? -6.803 -4.027 -2.263 1.00 79.44 98 LYS A C 1
ATOM 768 O O . LYS A 1 98 ? -7.447 -4.592 -1.381 1.00 79.44 98 LYS A O 1
ATOM 773 N N . ASN A 1 99 ? -5.696 -4.541 -2.792 1.00 79.75 99 ASN A N 1
ATOM 774 C CA . ASN A 1 99 ? -5.156 -5.856 -2.456 1.00 79.75 99 ASN A CA 1
ATOM 775 C C . ASN A 1 99 ? -4.115 -5.824 -1.320 1.00 79.75 99 ASN A C 1
ATOM 777 O O . ASN A 1 99 ? -3.468 -6.836 -1.062 1.00 79.75 99 ASN A O 1
ATOM 781 N N . SER A 1 100 ? -3.971 -4.699 -0.600 1.00 77.31 100 SER A N 1
ATOM 782 C CA . SER A 1 100 ? -2.962 -4.536 0.467 1.00 77.31 100 SER A CA 1
ATOM 783 C C . SER A 1 100 ? -1.523 -4.791 -0.024 1.00 77.31 100 SER A C 1
ATOM 785 O O . SER A 1 100 ? -0.684 -5.334 0.697 1.00 77.31 100 SER A O 1
ATOM 787 N N . CYS A 1 101 ? -1.262 -4.412 -1.273 1.00 80.75 101 CYS A N 1
ATOM 788 C CA . CYS A 1 101 ? 0.012 -4.484 -1.971 1.00 80.75 101 CYS A CA 1
ATOM 789 C C . CYS A 1 101 ? 0.571 -3.062 -2.139 1.00 80.75 101 CYS A C 1
ATOM 791 O O . CYS A 1 101 ? -0.186 -2.114 -2.356 1.00 80.75 101 CYS A O 1
ATOM 793 N N . THR A 1 102 ? 1.887 -2.905 -2.019 1.00 79.44 102 THR A N 1
ATOM 794 C CA . THR A 1 102 ? 2.554 -1.598 -2.087 1.00 79.44 102 THR A CA 1
ATOM 795 C C . THR A 1 102 ? 3.427 -1.529 -3.327 1.00 79.44 102 THR A C 1
ATOM 797 O O . THR A 1 102 ? 4.228 -2.432 -3.572 1.00 79.44 102 THR A O 1
ATOM 800 N N . VAL A 1 103 ? 3.324 -0.438 -4.081 1.00 81.62 103 VAL A N 1
ATOM 801 C CA . VAL A 1 103 ? 4.263 -0.159 -5.168 1.00 81.62 103 VAL A CA 1
ATOM 802 C C . VAL A 1 103 ? 5.518 0.470 -4.561 1.00 81.62 103 VAL A C 1
ATOM 804 O O . VAL A 1 103 ? 5.445 1.566 -4.012 1.00 81.62 103 VAL A O 1
ATOM 807 N N . THR A 1 104 ? 6.651 -0.235 -4.589 1.00 72.62 104 THR A N 1
ATOM 808 C CA . THR A 1 104 ? 7.893 0.196 -3.912 1.00 72.62 104 THR A CA 1
ATOM 809 C C . THR A 1 104 ? 8.763 1.117 -4.756 1.00 72.62 104 THR A C 1
ATOM 811 O O . THR A 1 104 ? 9.565 1.866 -4.205 1.00 72.62 104 THR A O 1
ATOM 814 N N . GLY A 1 105 ? 8.597 1.097 -6.077 1.00 72.81 105 GLY A N 1
ATOM 815 C CA . GLY A 1 105 ? 9.384 1.930 -6.972 1.00 72.81 105 GLY A CA 1
ATOM 816 C C . GLY A 1 105 ? 8.876 1.914 -8.405 1.00 72.81 105 GLY A C 1
ATOM 817 O O . GLY A 1 105 ? 8.245 0.954 -8.860 1.00 72.81 105 GLY A O 1
ATOM 818 N N . VAL A 1 106 ? 9.168 3.010 -9.099 1.00 73.00 106 VAL A N 1
ATOM 819 C CA . VAL A 1 106 ? 8.952 3.194 -10.530 1.00 73.00 106 VAL A CA 1
ATOM 820 C C . VAL A 1 106 ? 10.314 3.366 -11.184 1.00 73.00 106 VAL A C 1
ATOM 822 O O . VAL A 1 106 ? 11.038 4.310 -10.878 1.00 73.00 106 VAL A O 1
ATOM 825 N N . PHE A 1 107 ? 10.647 2.468 -12.101 1.00 74.62 107 PHE A N 1
ATOM 826 C CA . PHE A 1 107 ? 11.939 2.432 -12.773 1.00 74.62 107 PHE A CA 1
ATOM 827 C C . PHE A 1 107 ? 11.760 2.503 -14.289 1.00 74.62 107 PHE A C 1
ATOM 829 O O . PHE A 1 107 ? 10.692 2.192 -14.815 1.00 74.62 107 PHE A O 1
ATOM 836 N N . SER A 1 108 ? 12.809 2.893 -15.011 1.00 70.25 108 SER A N 1
ATOM 837 C CA . SER A 1 108 ? 12.824 2.916 -16.475 1.00 70.25 108 SER A CA 1
ATOM 838 C C . SER A 1 108 ? 13.946 2.040 -17.028 1.00 70.25 108 SER A C 1
ATOM 840 O O . SER A 1 108 ? 15.076 2.082 -16.553 1.00 70.25 108 SER A O 1
ATOM 842 N N . ALA A 1 109 ? 13.662 1.289 -18.091 1.00 64.75 109 ALA A N 1
ATOM 843 C CA . ALA A 1 109 ? 14.645 0.473 -18.790 1.00 64.75 109 ALA A CA 1
ATOM 844 C C . ALA A 1 109 ? 15.652 1.286 -19.604 1.00 64.75 109 ALA A C 1
ATOM 846 O O . ALA A 1 109 ? 16.729 0.785 -19.909 1.00 64.75 109 ALA A O 1
ATOM 847 N N . GLN A 1 110 ? 15.356 2.549 -19.932 1.00 60.66 110 GLN A N 1
ATOM 848 C CA . GLN A 1 110 ? 16.360 3.413 -20.561 1.00 60.66 110 GLN A CA 1
ATOM 849 C C . GLN A 1 110 ? 17.467 3.782 -19.571 1.00 60.66 110 GLN A C 1
ATOM 851 O O . GLN A 1 110 ? 18.631 3.897 -19.950 1.00 60.66 110 GLN A O 1
ATOM 856 N N . SER A 1 111 ? 17.120 3.902 -18.291 1.00 56.09 111 SER A N 1
ATOM 857 C CA . SER A 1 111 ? 18.077 4.147 -17.221 1.00 56.09 111 SER A CA 1
ATOM 858 C C . SER A 1 111 ? 18.699 2.859 -16.651 1.00 56.09 111 SER A C 1
ATOM 860 O O . SER A 1 111 ? 19.699 2.953 -15.945 1.00 56.09 111 SER A O 1
ATOM 862 N N . MET A 1 112 ? 18.241 1.667 -17.071 1.00 56.16 112 MET A N 1
ATOM 863 C CA . MET A 1 112 ? 18.873 0.355 -16.797 1.00 56.16 112 MET A CA 1
ATOM 864 C C . MET A 1 112 ? 20.233 0.147 -17.499 1.00 56.16 112 MET A C 1
ATOM 866 O O . MET A 1 112 ? 20.807 -0.934 -17.424 1.00 56.16 112 MET A O 1
ATOM 870 N N . SER A 1 113 ? 20.768 1.165 -18.180 1.00 54.81 113 SER A N 1
ATOM 871 C CA . SER A 1 113 ? 22.151 1.186 -18.683 1.00 54.81 113 SER A CA 1
ATOM 872 C C . SER A 1 113 ? 23.144 1.864 -17.721 1.00 54.81 113 SER A C 1
ATOM 874 O O . SER A 1 113 ? 24.327 1.951 -18.036 1.00 54.81 113 SER A O 1
ATOM 876 N N . LYS A 1 114 ? 22.692 2.327 -16.543 1.00 53.84 114 LYS A N 1
ATOM 877 C CA . LYS A 1 114 ? 23.550 2.847 -15.467 1.00 53.84 114 LYS A CA 1
ATOM 878 C C . LYS A 1 114 ? 23.426 1.959 -14.231 1.00 53.84 114 LYS A C 1
ATOM 880 O O . LYS A 1 114 ? 22.326 1.778 -13.718 1.00 53.84 114 LYS A O 1
ATOM 885 N N . ASP A 1 115 ? 24.562 1.469 -13.749 1.00 55.81 115 ASP A N 1
ATOM 886 C CA . ASP A 1 115 ? 24.735 0.418 -12.734 1.00 55.81 115 ASP A CA 1
ATOM 887 C C . ASP A 1 115 ? 23.970 0.588 -11.399 1.00 55.81 115 ASP A C 1
ATOM 889 O O . ASP A 1 115 ? 23.886 -0.363 -10.639 1.00 55.81 115 ASP A O 1
ATOM 893 N N . GLY A 1 116 ? 23.357 1.742 -11.102 1.00 58.25 116 GLY A N 1
ATOM 894 C CA . GLY A 1 116 ? 22.692 1.996 -9.812 1.00 58.25 116 GLY A CA 1
ATOM 895 C C . GLY A 1 116 ? 21.222 1.564 -9.696 1.00 58.25 116 GLY A C 1
ATOM 896 O O . GLY A 1 116 ? 20.742 1.347 -8.591 1.00 58.25 116 GLY A O 1
ATOM 897 N N . ILE A 1 117 ? 20.480 1.421 -10.802 1.00 60.72 117 ILE A N 1
ATOM 898 C CA . ILE A 1 117 ? 19.029 1.136 -10.713 1.00 60.72 117 ILE A CA 1
ATOM 899 C C . ILE A 1 117 ? 18.742 -0.336 -10.400 1.00 60.72 117 ILE A C 1
ATOM 901 O O . ILE A 1 117 ? 17.735 -0.646 -9.763 1.00 60.72 117 ILE A O 1
ATOM 905 N N . TYR A 1 118 ? 19.624 -1.246 -10.821 1.00 63.16 118 TYR A N 1
ATOM 906 C CA . TYR A 1 118 ? 19.535 -2.650 -10.416 1.00 63.16 118 TYR A CA 1
ATOM 907 C C . TYR A 1 118 ? 19.735 -2.793 -8.917 1.00 63.16 118 TYR A C 1
ATOM 909 O O . TYR A 1 118 ? 18.973 -3.516 -8.285 1.00 63.16 118 TYR A O 1
ATOM 917 N N . ASP A 1 119 ? 20.694 -2.057 -8.355 1.00 63.28 119 ASP A N 1
ATOM 918 C CA . ASP A 1 119 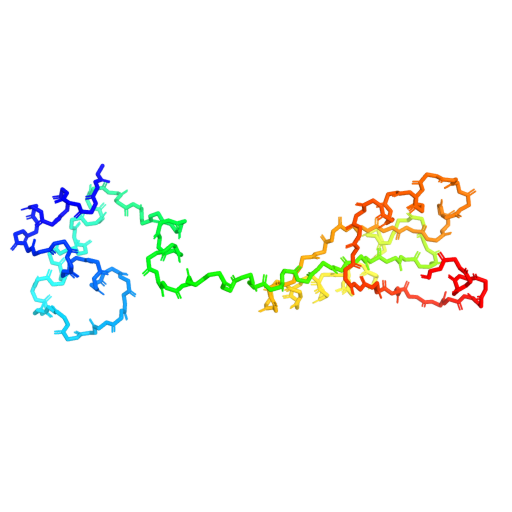? 20.907 -2.029 -6.916 1.00 63.28 119 ASP A CA 1
ATOM 919 C C . ASP A 1 119 ? 19.658 -1.510 -6.209 1.00 63.28 119 ASP A C 1
ATOM 921 O O . ASP A 1 119 ? 19.181 -2.178 -5.306 1.00 63.28 119 ASP A O 1
ATOM 925 N N . ASP A 1 120 ? 19.039 -0.415 -6.657 1.00 66.50 120 ASP A N 1
ATOM 926 C CA . ASP A 1 120 ? 17.798 0.085 -6.043 1.00 66.50 120 ASP A CA 1
ATOM 927 C C . ASP A 1 120 ? 16.634 -0.921 -6.132 1.00 66.50 120 ASP A C 1
ATOM 929 O O . ASP A 1 120 ? 15.878 -1.094 -5.173 1.00 66.50 120 ASP A O 1
ATOM 933 N N . LEU A 1 121 ? 16.493 -1.620 -7.262 1.00 69.88 121 LEU A N 1
ATOM 934 C CA . LEU A 1 121 ? 15.463 -2.641 -7.451 1.00 69.88 121 LEU A CA 1
ATOM 935 C C . LEU A 1 121 ? 15.715 -3.866 -6.557 1.00 69.88 121 LEU A C 1
ATOM 937 O O . LEU A 1 121 ? 14.786 -4.331 -5.899 1.00 69.88 121 LEU A O 1
ATOM 941 N N . ILE A 1 122 ? 16.958 -4.344 -6.483 1.00 67.31 122 ILE A N 1
ATOM 942 C CA . ILE A 1 122 ? 17.382 -5.471 -5.638 1.00 67.31 122 ILE A CA 1
ATOM 943 C C . ILE A 1 122 ? 17.293 -5.099 -4.152 1.00 67.31 122 ILE A C 1
ATOM 945 O O . ILE A 1 122 ? 16.793 -5.883 -3.350 1.00 67.31 122 ILE A O 1
ATOM 949 N N . LEU A 1 123 ? 17.714 -3.889 -3.778 1.00 66.94 123 LEU A N 1
ATOM 950 C CA . LEU A 1 123 ? 17.616 -3.352 -2.418 1.00 66.94 123 LEU A CA 1
ATOM 951 C C . LEU A 1 123 ? 16.159 -3.192 -1.981 1.00 66.94 123 LEU A C 1
ATOM 953 O O . LEU A 1 123 ? 15.854 -3.358 -0.801 1.00 66.94 123 LEU A O 1
ATOM 957 N N . SER A 1 124 ? 15.258 -2.885 -2.920 1.00 68.31 124 SER A N 1
ATOM 958 C CA . SER A 1 124 ? 13.823 -2.808 -2.640 1.00 68.31 124 SER A CA 1
ATOM 959 C C . SER A 1 124 ? 13.155 -4.178 -2.442 1.00 68.31 124 SER A C 1
ATOM 961 O O . SER A 1 124 ? 12.010 -4.202 -1.985 1.00 68.31 124 SER A O 1
ATOM 963 N N . ASP A 1 125 ? 13.853 -5.279 -2.771 1.00 73.00 125 ASP A N 1
ATOM 964 C CA . ASP A 1 125 ? 13.433 -6.689 -2.657 1.00 73.00 125 ASP A CA 1
ATOM 965 C C . ASP A 1 125 ? 11.924 -6.899 -2.903 1.00 73.00 125 ASP A C 1
ATOM 967 O O . ASP A 1 125 ? 11.163 -7.293 -2.003 1.00 73.00 125 ASP A O 1
ATOM 971 N N . PRO A 1 126 ? 11.425 -6.539 -4.102 1.00 80.31 126 PRO A N 1
ATOM 972 C CA . PRO A 1 126 ? 10.008 -6.600 -4.379 1.00 80.31 126 PRO A CA 1
ATOM 973 C C . PRO A 1 126 ? 9.559 -8.059 -4.501 1.00 80.31 126 PRO A C 1
ATOM 975 O O . PRO A 1 126 ? 10.226 -8.899 -5.098 1.00 80.31 126 PRO A O 1
ATOM 978 N N . ASN A 1 127 ? 8.364 -8.370 -4.004 1.00 83.88 127 ASN A N 1
ATOM 979 C CA . ASN A 1 127 ? 7.773 -9.699 -4.175 1.00 83.88 127 ASN A CA 1
ATOM 980 C C . ASN A 1 127 ? 7.335 -9.997 -5.616 1.00 83.88 127 AS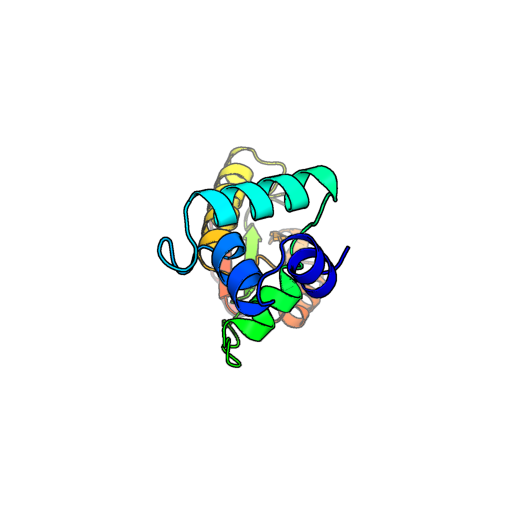N A C 1
ATOM 982 O O . ASN A 1 127 ? 7.051 -11.151 -5.938 1.00 83.88 127 ASN A O 1
ATOM 986 N N . GLY A 1 128 ? 7.251 -8.980 -6.471 1.00 82.94 128 GLY A N 1
ATOM 987 C CA . GLY A 1 128 ? 6.968 -9.133 -7.890 1.00 82.94 128 GLY A CA 1
ATOM 988 C C . GLY A 1 128 ? 7.339 -7.891 -8.689 1.00 82.94 128 GLY A C 1
ATOM 989 O O . GLY A 1 128 ? 7.487 -6.797 -8.148 1.00 82.94 128 GLY A O 1
ATOM 990 N N . ILE A 1 129 ? 7.478 -8.056 -10.000 1.00 84.94 129 ILE A N 1
ATOM 991 C CA . ILE A 1 129 ? 7.854 -6.972 -10.907 1.00 84.94 129 ILE A CA 1
ATOM 992 C C . ILE A 1 129 ? 6.827 -6.904 -12.032 1.00 84.94 129 ILE A C 1
ATOM 994 O O . ILE A 1 129 ? 6.514 -7.912 -12.665 1.00 84.94 129 ILE A O 1
ATOM 998 N N . ILE A 1 130 ? 6.301 -5.707 -12.280 1.00 85.06 130 ILE A N 1
ATOM 999 C CA . ILE A 1 130 ? 5.401 -5.419 -13.392 1.00 85.06 130 ILE A CA 1
ATOM 1000 C C . ILE A 1 130 ? 6.188 -4.674 -14.464 1.00 85.06 130 ILE A C 1
ATOM 1002 O O . ILE A 1 130 ? 6.608 -3.530 -14.282 1.00 85.06 130 ILE A O 1
ATOM 1006 N N . LEU A 1 131 ? 6.361 -5.335 -15.605 1.00 82.81 131 LEU A N 1
ATOM 1007 C CA . LEU A 1 131 ? 6.967 -4.756 -16.797 1.00 82.81 131 LEU A CA 1
ATOM 1008 C C . LEU A 1 131 ? 5.893 -4.061 -17.631 1.00 82.81 131 LEU A C 1
ATOM 1010 O O . LEU A 1 131 ? 4.980 -4.706 -18.148 1.00 82.81 131 LEU A O 1
ATOM 1014 N N . ILE A 1 132 ? 6.017 -2.745 -17.786 1.00 80.50 132 ILE A N 1
ATOM 1015 C CA . ILE A 1 132 ? 5.070 -1.932 -18.544 1.00 80.50 132 ILE A CA 1
ATOM 1016 C C . ILE A 1 132 ? 5.712 -1.544 -19.879 1.00 80.50 132 ILE A C 1
ATOM 1018 O O . ILE A 1 132 ? 6.574 -0.666 -19.959 1.00 80.50 132 ILE A O 1
ATOM 1022 N N . GLY A 1 133 ? 5.270 -2.215 -20.945 1.00 76.31 133 GLY A N 1
ATOM 1023 C CA . GLY A 1 133 ? 5.695 -1.961 -22.321 1.00 76.31 133 GLY A CA 1
ATOM 1024 C C . GLY A 1 133 ? 6.267 -3.189 -23.029 1.00 76.31 133 GLY A C 1
ATOM 1025 O O . GLY A 1 133 ? 6.202 -4.319 -22.549 1.00 76.31 133 GLY A O 1
ATOM 1026 N N . ARG A 1 134 ? 6.823 -2.969 -24.228 1.00 69.31 134 ARG A N 1
ATOM 1027 C CA . ARG A 1 134 ? 7.531 -4.019 -24.976 1.00 69.31 134 ARG A CA 1
ATOM 1028 C C . ARG A 1 134 ? 8.877 -4.274 -24.316 1.00 69.31 134 ARG A C 1
ATOM 1030 O O . ARG A 1 134 ? 9.694 -3.360 -24.253 1.00 69.31 134 ARG A O 1
ATOM 1037 N N . TYR A 1 135 ? 9.111 -5.499 -23.874 1.00 65.31 135 TYR A N 1
ATOM 1038 C CA . TYR A 1 135 ? 10.418 -5.936 -23.403 1.00 65.31 135 TYR A CA 1
ATOM 1039 C C . TYR A 1 135 ? 11.176 -6.646 -24.529 1.00 65.31 135 TYR A C 1
ATOM 1041 O O . TYR A 1 135 ? 10.585 -7.234 -25.439 1.00 65.31 135 TYR A O 1
ATOM 1049 N N . THR A 1 136 ? 12.501 -6.582 -24.476 1.00 59.78 136 THR A N 1
ATOM 1050 C CA . THR A 1 136 ? 13.398 -7.397 -25.298 1.00 59.78 136 THR A CA 1
ATOM 1051 C C . THR A 1 136 ? 13.990 -8.504 -24.425 1.00 59.78 136 THR A C 1
ATOM 1053 O O . THR A 1 136 ? 14.189 -8.313 -23.228 1.00 59.78 136 THR A O 1
ATOM 1056 N N . LYS A 1 137 ? 14.285 -9.672 -25.017 1.00 58.00 137 LYS A N 1
ATOM 1057 C CA . LYS A 1 137 ? 14.864 -10.840 -24.316 1.00 58.00 137 LYS A CA 1
ATOM 1058 C C . LYS A 1 137 ? 16.027 -10.536 -23.350 1.00 58.00 137 LYS A C 1
ATOM 1060 O O . LYS A 1 137 ? 16.051 -11.185 -22.312 1.00 58.00 137 LYS A O 1
ATOM 1065 N N . PRO A 1 138 ? 16.948 -9.587 -23.622 1.00 59.78 138 PRO A N 1
ATOM 1066 C CA . PRO A 1 138 ? 18.027 -9.270 -22.689 1.00 59.78 138 PRO A CA 1
ATOM 1067 C C . PRO A 1 138 ? 17.527 -8.838 -21.310 1.00 59.78 138 PRO A C 1
ATOM 1069 O O . PRO A 1 138 ? 18.154 -9.185 -20.324 1.00 59.78 138 PRO A O 1
ATOM 1072 N N . LEU A 1 139 ? 16.376 -8.158 -21.223 1.00 57.75 139 LEU A N 1
ATOM 1073 C CA . LEU A 1 139 ? 15.808 -7.672 -19.961 1.00 57.75 139 LEU A CA 1
ATOM 1074 C C . LEU A 1 139 ? 15.472 -8.812 -18.984 1.00 57.75 139 LEU A C 1
ATOM 1076 O O . LEU A 1 139 ? 15.534 -8.622 -17.780 1.00 57.75 139 LEU A O 1
ATOM 1080 N N . TYR A 1 140 ? 15.139 -9.996 -19.510 1.00 57.41 140 TYR A N 1
ATOM 1081 C CA . TYR A 1 140 ? 14.819 -11.180 -18.709 1.00 57.41 140 TYR A CA 1
ATOM 1082 C C . TYR A 1 140 ? 16.068 -11.834 -18.107 1.00 57.41 140 TYR A C 1
ATOM 1084 O O . TYR A 1 140 ? 15.973 -12.548 -17.125 1.00 57.41 140 TYR A O 1
ATOM 1092 N N . THR A 1 141 ? 17.247 -11.620 -18.695 1.00 56.91 141 THR A N 1
ATOM 1093 C CA . THR A 1 141 ? 18.497 -12.187 -18.168 1.00 56.91 141 THR A CA 1
ATOM 1094 C C . THR A 1 141 ? 18.986 -11.440 -16.920 1.00 56.91 141 THR A C 1
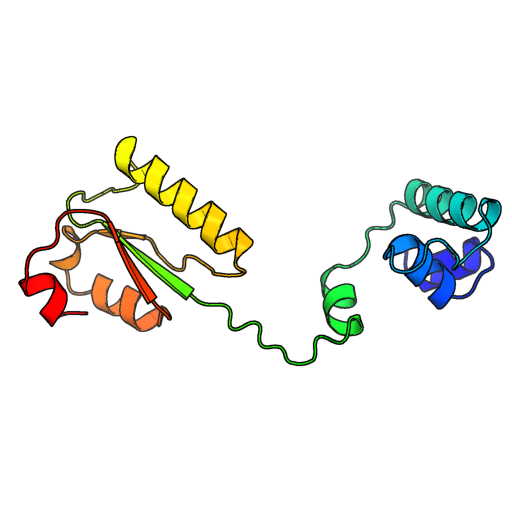ATOM 1096 O O . THR A 1 141 ? 19.809 -11.973 -16.183 1.00 56.91 141 THR A O 1
ATOM 1099 N N . TYR A 1 142 ? 18.495 -10.217 -16.690 1.00 55.44 142 TYR A N 1
ATOM 1100 C CA . TYR A 1 142 ? 18.897 -9.345 -15.579 1.00 55.44 142 TYR A CA 1
ATOM 1101 C C . TYR A 1 142 ? 17.863 -9.256 -14.438 1.00 55.44 142 TYR A C 1
ATOM 1103 O O . TYR A 1 142 ? 18.124 -8.560 -13.459 1.00 55.44 142 TYR A O 1
ATOM 1111 N N . LEU A 1 143 ? 16.705 -9.917 -14.565 1.00 53.56 143 LEU A N 1
ATOM 1112 C CA . LEU A 1 143 ? 15.610 -9.956 -13.580 1.00 53.56 143 LEU A CA 1
ATOM 1113 C C . LEU A 1 143 ? 15.422 -11.385 -13.065 1.00 53.56 143 LEU A C 1
ATOM 1115 O O . LEU A 1 143 ? 15.149 -11.534 -11.856 1.00 53.56 143 LEU A O 1
#

Foldseek 3Di:
DDLCVLCVQLVHDSVLLCCLVVVVDPPSDDPVSSVSSVVSCVVVVDDDDVVVVCVPVPPDPPPVVQAEEEEEEEPDQDLCPDPVSVVVVVVVCVVCVVSSHHHQYYYYNVCVVDPVVLVVVVVSVGNYYHYHDDDDPVVVVSD

Secondary structure (DSSP, 8-state):
--HHHHHHHHTS-HHHHHHHHTTS-TTSS-HHHHHHHHHHHHHTT----HHHHHHHTT--S-----EEEEEEESS-S-TTTSHHHHHHHHHHHHHHHHTTEEEEEEEETTGGGSTHHHHHHHHT--SEEEEES---THHHH--